Protein AF-A0A956IGV1-F1 (afdb_monomer_lite)

Secondary structure (DSSP, 8-state):
-HHHHHHHHHHHHHHHHHHHHHHGGGGGSTT-SHHHHHHHHHHHTTSGGGSTHHHHHHHHHHTT----TT--

Foldseek 3Di:
DLVVLLVVLVVQQVVLVVVCVVCPPVCPDPVHCSVVSNVVSVVVQPDPSNDPVSVVQVVCVVVVHDHDPVPD

pLDDT: mean 93.28, std 7.2, range [63.5, 98.81]

Sequence (72 aa):
LRLAATQATRAAVRAVDAMYTAGGGTSLYRRSPLQRHLRDVHTVTQH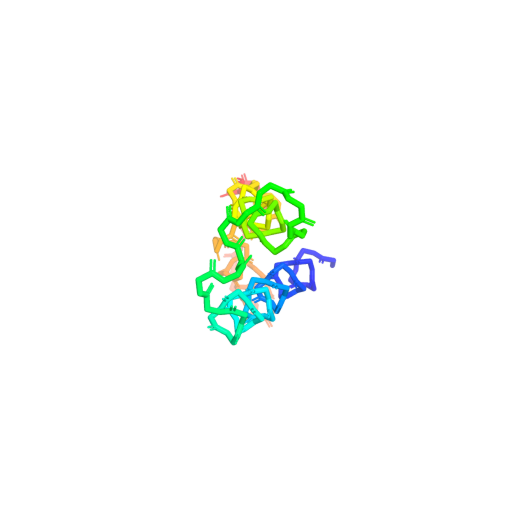VMVAPATMKLVGRVLLGVPTDVAEL

Radius of gyration: 15.82 Å; chains: 1; bounding box: 33×15×47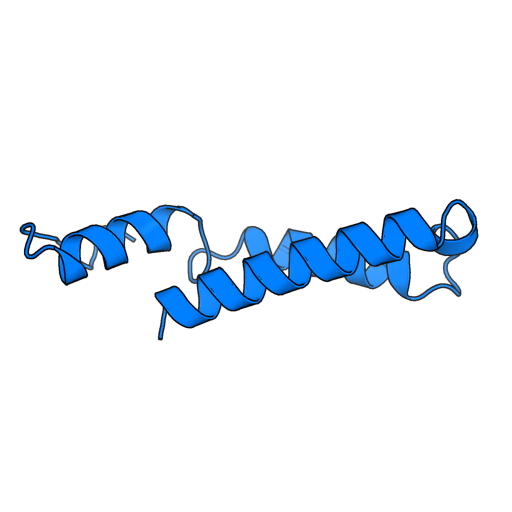 Å

Structure (mmCIF, N/CA/C/O backbone):
data_AF-A0A956IGV1-F1
#
_entry.id   AF-A0A956IGV1-F1
#
loop_
_atom_site.group_PDB
_atom_site.id
_atom_site.type_symbol
_atom_site.label_atom_id
_atom_site.label_alt_id
_atom_site.label_comp_id
_atom_site.label_asym_id
_atom_site.label_entity_id
_atom_site.label_seq_id
_atom_site.pdbx_PDB_ins_code
_atom_site.Cartn_x
_atom_site.Cartn_y
_atom_site.Cartn_z
_atom_site.occupancy
_atom_site.B_iso_or_equiv
_atom_site.auth_seq_id
_atom_site.auth_comp_id
_atom_site.auth_asym_id
_atom_site.auth_atom_id
_atom_site.pdbx_PDB_model_num
ATOM 1 N N . LEU A 1 1 ? -13.479 -7.223 9.047 1.00 80.44 1 LEU A N 1
ATOM 2 C CA . LEU A 1 1 ? -13.226 -6.799 7.645 1.00 80.44 1 LEU A CA 1
ATOM 3 C C . LEU A 1 1 ? -12.290 -5.591 7.536 1.00 80.44 1 LEU A C 1
ATOM 5 O O . LEU A 1 1 ? -11.296 -5.702 6.835 1.00 80.44 1 LEU A O 1
ATOM 9 N N . ARG A 1 2 ? -12.535 -4.481 8.251 1.00 88.19 2 ARG A N 1
ATOM 10 C CA . ARG A 1 2 ? -11.717 -3.251 8.163 1.00 88.19 2 ARG A CA 1
ATOM 11 C C . ARG A 1 2 ? -10.206 -3.449 8.381 1.00 88.19 2 ARG A C 1
ATOM 13 O O . ARG A 1 2 ? -9.424 -3.041 7.535 1.00 88.19 2 ARG A O 1
ATOM 20 N N . LEU A 1 3 ? -9.792 -4.158 9.437 1.00 90.81 3 LEU A N 1
ATOM 21 C CA . LEU A 1 3 ? -8.369 -4.456 9.681 1.00 90.81 3 LEU A CA 1
ATOM 22 C C . LEU A 1 3 ? -7.702 -5.199 8.518 1.00 90.81 3 LEU A C 1
ATOM 24 O O . LEU A 1 3 ? -6.608 -4.826 8.101 1.00 90.81 3 LEU A O 1
ATOM 28 N N . ALA A 1 4 ? -8.367 -6.232 7.995 1.00 93.19 4 ALA A N 1
ATOM 29 C CA . ALA A 1 4 ? -7.859 -7.014 6.874 1.00 93.19 4 ALA A CA 1
ATOM 30 C C . ALA A 1 4 ? -7.716 -6.148 5.615 1.00 93.19 4 ALA A C 1
ATOM 32 O O . ALA A 1 4 ? -6.681 -6.205 4.962 1.00 93.19 4 ALA A O 1
ATOM 33 N N . ALA A 1 5 ? -8.703 -5.294 5.322 1.00 93.69 5 ALA A N 1
ATOM 34 C CA . ALA A 1 5 ? -8.644 -4.359 4.200 1.00 93.69 5 ALA A CA 1
ATOM 35 C C . ALA A 1 5 ? -7.490 -3.351 4.349 1.00 93.69 5 ALA A C 1
ATOM 37 O O . ALA A 1 5 ? -6.685 -3.205 3.435 1.00 93.69 5 ALA A O 1
ATOM 38 N N . THR A 1 6 ? -7.339 -2.719 5.520 1.00 94.62 6 THR A N 1
ATOM 39 C CA . THR A 1 6 ? -6.215 -1.807 5.795 1.00 94.62 6 THR A CA 1
ATOM 40 C C . THR A 1 6 ? -4.865 -2.513 5.653 1.00 94.62 6 THR A C 1
ATOM 42 O O . THR A 1 6 ? -3.934 -1.955 5.071 1.00 94.62 6 THR A O 1
ATOM 45 N N . GLN A 1 7 ? -4.734 -3.747 6.152 1.00 95.19 7 GLN A N 1
ATOM 46 C CA . GLN A 1 7 ? -3.501 -4.523 5.997 1.00 95.19 7 GLN A CA 1
ATOM 47 C C . GLN A 1 7 ? -3.228 -4.905 4.542 1.00 95.19 7 GLN A C 1
ATOM 49 O O . GLN A 1 7 ? -2.091 -4.754 4.094 1.00 95.19 7 GLN A O 1
ATOM 54 N N . ALA A 1 8 ? -4.247 -5.328 3.793 1.00 95.94 8 ALA A N 1
ATOM 55 C CA . ALA A 1 8 ? -4.125 -5.654 2.376 1.00 95.94 8 ALA A CA 1
ATOM 56 C C . ALA A 1 8 ? -3.661 -4.439 1.560 1.00 95.94 8 ALA A C 1
ATOM 58 O O . ALA A 1 8 ? -2.692 -4.549 0.812 1.00 95.94 8 ALA A O 1
ATOM 59 N N . THR A 1 9 ? -4.256 -3.261 1.777 1.00 96.56 9 THR A N 1
ATOM 60 C CA . THR A 1 9 ? -3.820 -2.015 1.127 1.00 96.56 9 THR A CA 1
ATOM 61 C C . THR A 1 9 ? -2.361 -1.700 1.452 1.00 96.56 9 THR A C 1
ATOM 63 O O . THR A 1 9 ? -1.571 -1.429 0.554 1.00 96.56 9 THR A O 1
ATOM 66 N N . ARG A 1 10 ? -1.953 -1.799 2.725 1.00 96.19 10 ARG A N 1
ATOM 67 C CA . ARG A 1 10 ? -0.555 -1.552 3.126 1.00 96.19 10 ARG A CA 1
ATOM 68 C C . ARG A 1 10 ? 0.420 -2.556 2.512 1.00 96.19 10 ARG A C 1
ATOM 70 O O . ARG A 1 10 ? 1.545 -2.182 2.193 1.00 96.19 10 ARG A O 1
ATOM 77 N N . ALA A 1 11 ? 0.030 -3.823 2.394 1.00 97.88 11 ALA A N 1
ATOM 78 C CA . ALA A 1 11 ? 0.843 -4.846 1.745 1.00 97.88 11 ALA A CA 1
ATOM 79 C C . ALA A 1 11 ? 0.982 -4.573 0.240 1.00 97.88 11 ALA A C 1
ATOM 81 O O . ALA A 1 11 ? 2.090 -4.658 -0.286 1.00 97.88 11 ALA A O 1
ATOM 82 N N . ALA A 1 12 ? -0.107 -4.167 -0.418 1.00 98.25 12 ALA A N 1
ATOM 83 C CA . ALA A 1 12 ? -0.102 -3.784 -1.825 1.00 98.25 12 ALA A CA 1
ATOM 84 C C . ALA A 1 12 ? 0.812 -2.580 -2.090 1.00 98.25 12 ALA A C 1
ATOM 86 O O . ALA A 1 12 ? 1.617 -2.643 -3.012 1.00 98.25 12 ALA A O 1
ATOM 87 N N . VAL A 1 13 ? 0.757 -1.533 -1.254 1.00 98.38 13 VAL A N 1
ATOM 88 C CA . VAL A 1 13 ? 1.670 -0.376 -1.353 1.00 98.38 13 VAL A CA 1
ATOM 89 C C . VAL A 1 13 ? 3.125 -0.836 -1.299 1.00 98.38 13 VAL A C 1
ATOM 91 O O . VAL A 1 13 ? 3.877 -0.572 -2.229 1.00 98.38 13 VAL A O 1
ATOM 94 N N . ARG A 1 14 ? 3.507 -1.622 -0.280 1.00 98.62 14 ARG A N 1
ATOM 95 C CA . ARG A 1 14 ? 4.889 -2.122 -0.153 1.00 98.62 14 ARG A CA 1
ATOM 96 C C . ARG A 1 14 ? 5.337 -2.933 -1.369 1.00 98.62 14 ARG A C 1
ATOM 98 O O . ARG A 1 14 ? 6.474 -2.791 -1.808 1.00 98.62 14 ARG A O 1
ATOM 105 N N . ALA A 1 15 ? 4.461 -3.785 -1.900 1.00 98.75 15 ALA A N 1
ATOM 106 C CA . ALA A 1 15 ? 4.766 -4.581 -3.083 1.00 98.75 15 ALA A CA 1
ATOM 107 C C . ALA A 1 15 ? 4.962 -3.695 -4.322 1.00 98.75 15 ALA A C 1
ATOM 109 O O . ALA A 1 15 ? 5.940 -3.857 -5.047 1.00 98.75 15 ALA A O 1
ATOM 110 N N . VAL A 1 16 ? 4.066 -2.733 -4.549 1.00 98.75 16 VAL A N 1
ATOM 111 C CA . VAL A 1 16 ? 4.148 -1.816 -5.692 1.00 98.75 16 VAL A CA 1
ATOM 112 C C . VAL A 1 16 ? 5.379 -0.916 -5.597 1.00 98.75 16 VAL A C 1
ATOM 114 O O . VAL A 1 16 ? 6.068 -0.757 -6.601 1.00 98.75 16 VAL A O 1
ATOM 117 N N . ASP A 1 17 ? 5.712 -0.398 -4.414 1.00 98.75 17 ASP A N 1
ATOM 118 C CA . ASP A 1 17 ? 6.901 0.435 -4.193 1.00 98.75 17 ASP A CA 1
ATOM 119 C C . ASP A 1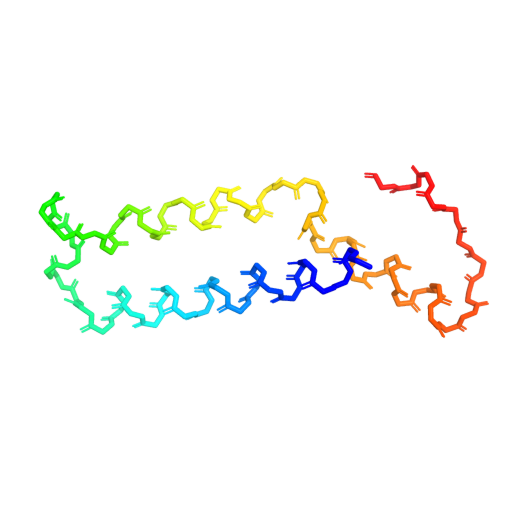 17 ? 8.193 -0.327 -4.486 1.00 98.75 17 ASP A C 1
ATOM 121 O O . ASP A 1 17 ? 9.087 0.182 -5.173 1.00 98.75 17 ASP A O 1
ATOM 125 N N . ALA A 1 18 ? 8.275 -1.575 -4.014 1.00 98.81 18 ALA A N 1
ATOM 126 C CA . ALA A 1 18 ? 9.407 -2.450 -4.285 1.00 98.81 18 ALA A CA 1
ATOM 127 C C . ALA A 1 18 ? 9.554 -2.712 -5.792 1.00 98.81 18 ALA A C 1
ATOM 129 O O . ALA A 1 18 ? 10.649 -2.582 -6.337 1.00 98.81 18 ALA A O 1
ATOM 130 N N . MET A 1 19 ? 8.450 -3.007 -6.486 1.00 98.69 19 MET A N 1
ATOM 131 C CA . MET A 1 19 ? 8.461 -3.256 -7.930 1.00 98.69 19 MET A CA 1
ATOM 132 C C . MET A 1 19 ? 8.782 -2.000 -8.745 1.00 98.69 19 MET A C 1
ATOM 134 O O . MET A 1 19 ? 9.537 -2.075 -9.713 1.00 98.69 19 MET A O 1
ATOM 138 N N . TYR A 1 20 ? 8.246 -0.841 -8.358 1.00 98.69 20 TYR A N 1
ATOM 139 C CA . TYR A 1 20 ? 8.534 0.432 -9.012 1.00 98.69 20 TYR A CA 1
ATOM 140 C C . TYR A 1 20 ? 10.021 0.787 -8.896 1.00 98.69 20 TYR A C 1
ATOM 142 O O . TYR A 1 20 ? 10.639 1.152 -9.899 1.00 98.69 20 TYR A O 1
ATOM 150 N N . THR A 1 21 ? 10.593 0.601 -7.699 1.00 98.50 21 THR A N 1
ATOM 151 C CA . THR A 1 21 ? 12.022 0.798 -7.418 1.00 98.50 21 THR A CA 1
ATOM 152 C C . THR A 1 21 ? 12.884 -0.175 -8.219 1.00 98.50 21 THR A C 1
ATOM 154 O O . THR A 1 21 ? 13.824 0.252 -8.886 1.00 98.50 21 THR A O 1
ATOM 157 N N . ALA A 1 22 ? 12.538 -1.466 -8.228 1.00 98.56 22 ALA A N 1
ATOM 158 C CA . ALA A 1 22 ? 13.265 -2.488 -8.979 1.00 98.56 22 ALA A CA 1
ATOM 159 C C . ALA A 1 22 ? 13.231 -2.250 -10.500 1.00 98.56 22 ALA A C 1
ATOM 161 O O . ALA A 1 22 ? 14.218 -2.504 -11.186 1.00 98.56 22 ALA A O 1
ATOM 162 N N . GLY A 1 23 ? 12.122 -1.728 -11.035 1.00 97.88 23 GLY A N 1
ATOM 163 C CA . GLY A 1 23 ? 12.009 -1.362 -12.451 1.00 97.88 23 GLY A CA 1
ATOM 164 C C . GLY A 1 23 ? 12.831 -0.125 -12.849 1.00 97.88 23 GLY A C 1
ATOM 165 O O . GLY A 1 23 ? 13.057 0.110 -14.044 1.00 97.88 23 GLY A O 1
ATOM 166 N N . GLY A 1 24 ? 13.296 0.664 -11.874 1.00 97.81 24 GLY A N 1
ATOM 167 C CA . GLY A 1 24 ? 14.132 1.843 -12.089 1.00 97.81 24 GLY A CA 1
ATOM 168 C C . GLY A 1 24 ? 13.530 2.828 -13.095 1.00 97.81 24 GLY A C 1
ATOM 169 O O . GLY A 1 24 ? 12.317 3.031 -13.160 1.00 97.81 24 GLY A O 1
ATOM 170 N N . GLY A 1 25 ? 14.376 3.424 -13.939 1.00 98.12 25 GLY A N 1
ATOM 171 C CA . GLY A 1 25 ? 13.938 4.408 -14.937 1.00 98.12 25 GLY A CA 1
ATOM 172 C C . GLY A 1 25 ? 12.918 3.873 -15.951 1.00 98.12 25 GLY A C 1
ATOM 173 O O . GLY A 1 25 ? 12.140 4.648 -16.505 1.00 98.12 25 GLY A O 1
ATOM 174 N N . THR A 1 26 ? 12.853 2.553 -16.173 1.00 98.25 26 THR A N 1
ATOM 175 C CA . THR A 1 26 ? 11.877 1.973 -17.112 1.00 98.25 26 THR A CA 1
ATOM 176 C C . THR A 1 26 ? 10.436 2.086 -16.609 1.00 98.25 26 THR A C 1
ATOM 178 O O . THR A 1 26 ? 9.506 2.160 -17.417 1.00 98.25 26 THR A O 1
ATOM 181 N N . SER A 1 27 ? 10.248 2.188 -15.290 1.00 98.38 27 SER A N 1
ATOM 182 C CA . SER A 1 27 ? 8.949 2.380 -14.642 1.00 98.38 27 SER A CA 1
ATOM 183 C C . SER A 1 27 ? 8.272 3.698 -15.031 1.00 98.38 27 SER A C 1
ATOM 185 O O . SER A 1 27 ? 7.048 3.781 -14.963 1.00 98.38 27 SER A O 1
ATOM 187 N N . LEU A 1 28 ? 9.042 4.702 -15.476 1.00 97.56 28 LEU A N 1
ATOM 188 C CA . LEU A 1 28 ? 8.551 6.043 -15.819 1.00 97.56 28 LEU A CA 1
ATOM 189 C C . LEU A 1 28 ? 7.762 6.087 -17.130 1.00 97.56 28 LEU A C 1
ATOM 191 O O . LEU A 1 28 ? 6.900 6.947 -17.316 1.00 97.56 28 LEU A O 1
ATOM 195 N N . TYR A 1 29 ? 8.058 5.187 -18.069 1.00 98.06 29 TYR A N 1
ATOM 196 C CA . TYR A 1 29 ? 7.418 5.228 -19.378 1.00 98.06 29 TYR A CA 1
ATOM 197 C C . TYR A 1 29 ? 5.935 4.877 -19.274 1.00 98.06 29 TYR A C 1
ATOM 199 O O . TYR A 1 29 ? 5.557 3.925 -18.600 1.00 98.06 29 TYR A O 1
ATOM 207 N N . ARG A 1 30 ? 5.092 5.561 -20.056 1.00 97.31 30 ARG A N 1
ATOM 208 C CA . ARG A 1 30 ? 3.642 5.293 -20.121 1.00 97.31 30 ARG A CA 1
ATOM 209 C C . ARG A 1 30 ? 3.310 3.831 -20.449 1.00 97.31 30 ARG A C 1
ATOM 211 O O . ARG A 1 30 ? 2.305 3.319 -19.967 1.00 97.31 30 ARG A O 1
ATOM 218 N N . ARG A 1 31 ? 4.160 3.169 -21.246 1.00 97.50 31 ARG A N 1
ATOM 219 C CA . ARG A 1 31 ? 4.043 1.738 -21.581 1.00 97.50 31 ARG A CA 1
ATOM 220 C C . ARG A 1 31 ? 4.287 0.810 -20.387 1.00 97.50 31 ARG A C 1
ATOM 222 O O . ARG A 1 31 ? 3.815 -0.318 -20.405 1.00 97.50 31 ARG A O 1
ATOM 229 N N . SER A 1 32 ? 5.020 1.266 -19.370 1.00 98.31 32 SER A N 1
ATOM 230 C CA . SER A 1 32 ? 5.189 0.515 -18.132 1.00 98.31 32 SER A CA 1
ATOM 231 C C . SER A 1 32 ? 3.931 0.665 -17.271 1.00 98.31 32 SER A C 1
ATOM 233 O O . SER A 1 32 ? 3.482 1.789 -17.014 1.00 98.31 32 SER A O 1
ATOM 235 N N . PRO A 1 33 ? 3.341 -0.441 -16.788 1.00 98.00 33 PRO A N 1
ATOM 236 C CA . PRO A 1 33 ? 2.193 -0.374 -15.893 1.00 98.00 33 PRO A CA 1
ATOM 237 C C . PRO A 1 33 ? 2.576 0.117 -14.486 1.00 98.00 33 PRO A C 1
ATOM 239 O O . PRO A 1 33 ? 1.702 0.577 -13.752 1.00 98.00 33 PRO A O 1
ATOM 242 N N . LEU A 1 34 ? 3.864 0.074 -14.116 1.00 98.50 34 LEU A N 1
ATOM 243 C CA . LEU A 1 34 ? 4.340 0.357 -12.758 1.00 98.50 34 LEU A CA 1
ATOM 244 C C . LEU A 1 34 ? 4.011 1.780 -12.291 1.00 98.50 34 LEU A C 1
ATOM 246 O O . LEU A 1 34 ? 3.510 1.940 -11.184 1.00 98.50 34 LEU A O 1
ATOM 250 N N . GLN A 1 35 ? 4.190 2.806 -13.131 1.00 98.25 35 GLN A N 1
ATOM 251 C CA . GLN A 1 35 ? 3.810 4.179 -12.758 1.00 98.25 35 GLN A CA 1
ATOM 252 C C . GLN A 1 35 ? 2.305 4.354 -12.526 1.00 98.25 35 GLN A C 1
ATOM 254 O O . GLN A 1 35 ? 1.901 5.207 -11.738 1.00 98.25 35 GLN A O 1
ATOM 259 N N . ARG A 1 36 ? 1.459 3.563 -13.202 1.00 98.50 36 ARG A N 1
ATOM 260 C CA . ARG A 1 36 ? 0.008 3.619 -12.996 1.00 98.50 36 ARG A CA 1
ATOM 261 C C . ARG A 1 36 ? -0.341 2.966 -11.668 1.00 98.50 36 ARG A C 1
ATOM 263 O O . ARG A 1 36 ? -0.976 3.602 -10.840 1.00 98.50 36 ARG A O 1
ATOM 270 N N . HIS A 1 37 ? 0.167 1.759 -11.430 1.00 98.56 37 HIS A N 1
ATOM 271 C CA . HIS A 1 37 ? -0.049 1.054 -10.170 1.00 98.56 37 HIS A CA 1
ATOM 272 C C . HIS A 1 37 ? 0.463 1.837 -8.959 1.00 98.56 37 HIS A C 1
ATOM 274 O O . HIS A 1 37 ? -0.229 1.870 -7.946 1.00 98.56 37 HIS A O 1
ATOM 280 N N . LEU A 1 38 ? 1.614 2.512 -9.073 1.00 98.62 38 LEU A N 1
ATOM 281 C CA . LEU A 1 38 ? 2.149 3.366 -8.011 1.00 98.62 38 LEU A CA 1
ATOM 282 C C . LEU A 1 38 ? 1.179 4.495 -7.649 1.00 98.62 38 LEU A C 1
ATOM 284 O O . LEU A 1 38 ? 0.882 4.694 -6.474 1.00 98.62 38 LEU A O 1
ATOM 288 N N . ARG A 1 39 ? 0.666 5.223 -8.647 1.00 98.31 39 ARG A N 1
ATOM 289 C CA . ARG A 1 39 ? -0.282 6.321 -8.414 1.00 98.31 39 ARG A CA 1
ATOM 290 C C . ARG A 1 39 ? -1.594 5.798 -7.835 1.00 98.31 39 ARG A C 1
ATOM 292 O O . ARG A 1 39 ? -2.037 6.290 -6.803 1.00 98.31 39 ARG A O 1
ATOM 299 N N . ASP A 1 40 ? -2.155 4.761 -8.449 1.00 98.44 40 ASP A N 1
ATOM 300 C CA . ASP A 1 40 ? -3.458 4.213 -8.074 1.00 98.44 40 ASP A CA 1
ATOM 301 C C . ASP A 1 40 ? -3.443 3.650 -6.645 1.00 98.44 40 ASP A C 1
ATOM 303 O O . ASP A 1 40 ? -4.332 3.953 -5.848 1.00 98.44 40 ASP A O 1
ATOM 307 N N . VAL A 1 41 ? -2.417 2.867 -6.279 1.00 98.06 41 VAL A N 1
ATOM 308 C CA . VAL A 1 41 ? -2.341 2.270 -4.938 1.00 98.06 41 VAL A CA 1
ATOM 309 C C . VAL A 1 41 ? -2.209 3.343 -3.858 1.00 98.06 41 VAL A C 1
ATOM 311 O O . VAL A 1 41 ? -2.850 3.236 -2.814 1.00 98.06 41 VAL A O 1
ATOM 314 N N . HIS A 1 42 ? -1.464 4.421 -4.124 1.00 97.81 42 HIS A N 1
ATOM 315 C CA . HIS A 1 42 ? -1.361 5.548 -3.200 1.00 97.81 42 HIS A CA 1
ATOM 316 C C . HIS A 1 42 ? -2.670 6.330 -3.102 1.00 97.81 42 HIS A C 1
ATOM 318 O O . HIS A 1 42 ? -3.035 6.7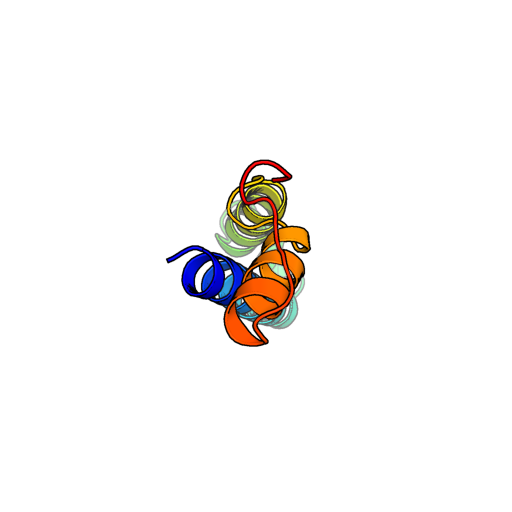43 -2.005 1.00 97.81 42 HIS A O 1
ATOM 324 N N . THR A 1 43 ? -3.438 6.468 -4.183 1.00 97.69 43 THR A N 1
ATOM 325 C CA . THR A 1 43 ? -4.789 7.040 -4.108 1.00 97.69 43 THR A CA 1
ATOM 326 C C . THR A 1 43 ? -5.700 6.209 -3.202 1.00 97.69 43 THR A C 1
ATOM 328 O O . THR A 1 43 ? -6.385 6.772 -2.351 1.00 97.69 43 THR A O 1
ATOM 331 N N . VAL A 1 44 ? -5.657 4.874 -3.296 1.00 95.88 44 VAL A N 1
ATOM 332 C CA . VAL A 1 44 ? -6.455 3.990 -2.424 1.00 95.88 44 VAL A CA 1
ATOM 333 C C . VAL A 1 44 ? -6.124 4.195 -0.943 1.00 95.88 44 VAL A C 1
ATOM 335 O O . VAL A 1 44 ? -7.026 4.127 -0.109 1.00 95.88 44 VAL A O 1
ATOM 338 N N . THR A 1 45 ? -4.870 4.510 -0.589 1.00 95.12 45 THR A N 1
ATOM 339 C CA . THR A 1 45 ? -4.502 4.772 0.819 1.00 95.12 45 THR A CA 1
ATOM 340 C C . THR A 1 45 ? -5.233 5.961 1.444 1.00 95.12 45 THR A C 1
ATOM 342 O O . THR A 1 45 ? -5.321 6.032 2.667 1.00 95.12 45 THR A O 1
ATOM 345 N N . GLN A 1 46 ? -5.779 6.866 0.627 1.00 94.81 46 GLN A N 1
ATOM 346 C CA . GLN A 1 46 ? -6.506 8.051 1.087 1.00 94.81 46 GLN A CA 1
ATOM 347 C C . GLN A 1 46 ? -7.983 7.762 1.392 1.00 94.81 46 GLN A C 1
ATOM 349 O O . GLN A 1 46 ? -8.690 8.615 1.922 1.00 94.81 46 GLN A O 1
ATOM 354 N N . HIS A 1 47 ? -8.474 6.563 1.072 1.00 94.00 47 HIS A N 1
ATOM 355 C CA . HIS A 1 47 ? -9.862 6.202 1.315 1.00 94.00 47 HIS A CA 1
ATOM 356 C C . HIS A 1 47 ? -10.107 5.921 2.809 1.00 94.00 47 HIS A C 1
ATOM 358 O O . HIS A 1 47 ? -9.443 5.072 3.406 1.00 94.00 47 HIS A O 1
ATOM 364 N N . VAL A 1 48 ? -11.128 6.558 3.401 1.00 91.06 48 VAL A N 1
ATOM 365 C CA . VAL A 1 48 ? -11.456 6.478 4.844 1.00 91.06 48 VAL A CA 1
ATOM 366 C C . VAL A 1 48 ? -11.524 5.040 5.381 1.00 91.06 48 VAL A C 1
ATOM 368 O O . VAL A 1 48 ? -10.932 4.722 6.408 1.00 91.06 48 VAL A O 1
ATOM 371 N N . MET A 1 49 ? -12.134 4.123 4.622 1.00 89.12 49 MET A N 1
ATOM 372 C CA . MET A 1 49 ? -12.260 2.698 4.984 1.00 89.12 49 MET A CA 1
ATOM 373 C C . MET A 1 49 ? -10.938 1.934 5.171 1.00 89.12 49 MET A C 1
ATOM 375 O O . MET A 1 49 ? -10.955 0.848 5.752 1.00 89.12 49 MET A O 1
ATOM 379 N N . VAL A 1 50 ? -9.814 2.456 4.671 1.00 92.62 50 VAL A N 1
ATOM 380 C CA . VAL A 1 50 ? -8.475 1.860 4.827 1.00 92.62 50 VAL A CA 1
ATOM 381 C C . VAL A 1 50 ? -7.465 2.840 5.425 1.00 92.62 50 VAL A C 1
ATOM 383 O O . VAL A 1 50 ? -6.267 2.554 5.442 1.00 92.62 50 VAL A O 1
ATOM 386 N N . ALA A 1 51 ? -7.938 3.964 5.968 1.00 89.00 51 ALA A N 1
ATOM 387 C CA . ALA A 1 51 ? -7.091 4.970 6.587 1.00 89.00 51 ALA A CA 1
ATOM 388 C C . ALA A 1 51 ? -6.360 4.408 7.824 1.00 89.00 51 ALA A C 1
ATOM 390 O O . ALA A 1 51 ? -6.898 3.528 8.508 1.00 89.00 51 ALA A O 1
ATOM 391 N N . PRO A 1 52 ? -5.174 4.937 8.184 1.00 84.75 52 PRO A N 1
ATOM 392 C CA . PRO A 1 52 ? -4.414 4.488 9.356 1.00 84.75 52 PRO A CA 1
ATOM 393 C C . PRO A 1 52 ? -5.215 4.480 10.668 1.00 84.75 52 PRO A C 1
ATOM 395 O O . PRO A 1 52 ? -5.018 3.592 11.500 1.00 84.75 52 PRO A O 1
ATOM 398 N N . ALA A 1 53 ? -6.164 5.412 10.830 1.00 88.25 53 ALA A N 1
ATOM 399 C CA . ALA A 1 53 ? -7.070 5.483 11.981 1.00 88.25 53 ALA A CA 1
ATOM 400 C C . ALA A 1 53 ? -7.851 4.174 12.213 1.00 88.25 53 ALA A C 1
ATOM 402 O O . ALA A 1 53 ? -8.107 3.789 13.355 1.00 88.25 53 ALA A O 1
ATOM 403 N N . THR A 1 54 ? -8.127 3.427 11.143 1.00 88.88 54 THR A N 1
ATOM 404 C CA . THR A 1 54 ? -8.803 2.128 11.193 1.00 88.88 54 THR A CA 1
ATOM 405 C C . THR A 1 54 ? -8.045 1.104 12.043 1.00 88.88 54 THR A C 1
ATOM 407 O O . THR A 1 54 ? -8.668 0.330 12.767 1.00 88.88 54 THR A O 1
ATOM 410 N N . MET A 1 55 ? -6.705 1.100 12.018 1.00 89.12 55 MET A N 1
ATOM 411 C CA . MET A 1 55 ? -5.905 0.187 12.850 1.00 89.12 55 MET A CA 1
ATOM 412 C C . MET A 1 55 ? -6.007 0.526 14.337 1.00 89.12 55 MET A C 1
ATOM 414 O O . MET A 1 55 ? -6.112 -0.387 15.153 1.00 89.12 55 MET A O 1
ATOM 418 N N . LYS A 1 56 ? -6.041 1.818 14.693 1.00 89.38 56 LYS A N 1
ATOM 419 C CA . LYS A 1 56 ? -6.248 2.258 16.080 1.00 89.38 56 LYS A CA 1
ATOM 420 C C . LYS A 1 56 ? -7.626 1.833 16.582 1.00 89.38 56 LYS A C 1
ATOM 422 O O . LYS A 1 56 ? -7.723 1.255 17.661 1.00 89.38 56 LYS A O 1
ATOM 427 N N . LEU A 1 57 ? -8.673 2.086 15.793 1.00 89.25 57 LEU A N 1
ATOM 428 C CA . LEU A 1 57 ? -10.041 1.735 16.167 1.00 89.25 57 LEU A CA 1
ATOM 429 C C . LEU A 1 57 ? -10.209 0.222 16.342 1.00 89.25 57 LEU A C 1
ATOM 431 O O . LEU A 1 57 ? -10.712 -0.221 17.371 1.00 89.25 57 LEU A O 1
ATOM 435 N N . VAL A 1 58 ? -9.724 -0.585 15.390 1.00 89.94 58 VAL A N 1
ATOM 436 C CA . VAL A 1 58 ? -9.785 -2.048 15.532 1.00 89.94 58 VAL A CA 1
ATOM 437 C C . VAL A 1 58 ? -8.945 -2.529 16.719 1.00 89.94 58 VAL A C 1
ATOM 439 O O . VAL A 1 58 ? -9.385 -3.418 17.438 1.00 89.94 58 VAL A O 1
ATOM 442 N N . GLY A 1 59 ? -7.783 -1.925 16.976 1.00 90.81 59 GLY A N 1
ATOM 443 C CA . GLY A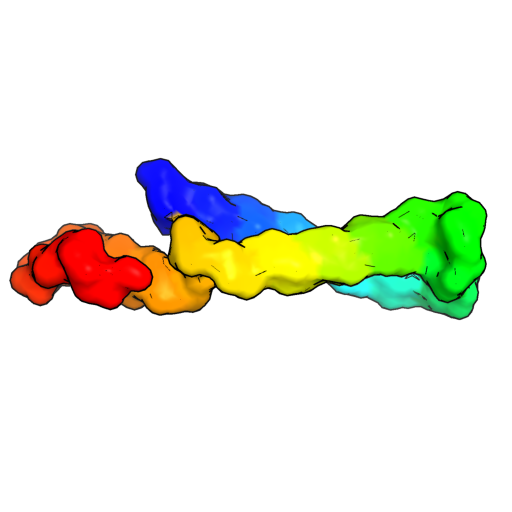 1 59 ? -6.967 -2.240 18.150 1.00 90.81 59 GLY A CA 1
ATOM 444 C C . GLY A 1 59 ? -7.708 -2.005 19.468 1.00 90.81 59 GLY A C 1
ATOM 445 O O . GLY A 1 59 ? -7.704 -2.884 20.323 1.00 90.81 59 GLY A O 1
ATOM 446 N N . ARG A 1 60 ? -8.405 -0.869 19.616 1.00 92.25 60 ARG A N 1
ATOM 447 C CA . ARG A 1 60 ? -9.228 -0.593 20.807 1.00 92.25 60 ARG A CA 1
ATOM 448 C C . ARG A 1 60 ? -10.316 -1.650 21.001 1.00 92.25 60 ARG A C 1
ATOM 450 O O . ARG A 1 60 ? -10.456 -2.158 22.108 1.00 92.25 60 ARG A O 1
ATOM 457 N N . VAL A 1 61 ? -11.016 -2.025 19.926 1.00 90.94 61 VAL A N 1
ATOM 458 C CA . VAL A 1 61 ? -12.036 -3.087 19.959 1.00 90.94 61 VAL A CA 1
ATOM 459 C C . VAL A 1 61 ? -11.429 -4.427 20.390 1.00 90.94 61 VAL A C 1
ATOM 461 O O . VAL A 1 61 ? -11.974 -5.084 21.270 1.00 90.94 61 VAL A O 1
ATOM 464 N N . LEU A 1 62 ? -10.288 -4.825 19.817 1.00 91.62 62 LEU A N 1
ATOM 465 C CA . LEU A 1 62 ? -9.621 -6.093 20.147 1.00 91.62 62 LEU A CA 1
ATOM 466 C C . LEU A 1 62 ? -9.071 -6.137 21.580 1.00 91.62 62 LEU A C 1
ATOM 468 O O . LEU A 1 62 ? -8.992 -7.212 22.164 1.00 91.62 62 LEU A O 1
ATOM 472 N N . LEU A 1 63 ? -8.693 -4.987 22.141 1.00 95.06 63 LEU A N 1
ATOM 473 C CA . LEU A 1 63 ? -8.166 -4.859 23.503 1.00 95.06 63 LEU A CA 1
ATOM 474 C C . LEU A 1 63 ? -9.254 -4.569 24.553 1.00 95.06 63 LEU A C 1
ATOM 476 O O . LEU A 1 63 ? -8.926 -4.343 25.714 1.00 95.06 63 LEU A O 1
ATOM 480 N N . GLY A 1 64 ? -10.536 -4.545 24.168 1.00 93.44 64 GLY A N 1
ATOM 481 C CA . GLY A 1 64 ? -11.650 -4.294 25.090 1.00 93.44 64 GLY A CA 1
ATOM 482 C C . GLY A 1 64 ? -11.737 -2.854 25.610 1.00 93.44 64 GLY A C 1
ATOM 483 O O . GLY A 1 64 ? -12.392 -2.598 26.617 1.00 93.44 64 GLY A O 1
ATOM 484 N N . VAL A 1 65 ? -11.087 -1.898 24.942 1.00 94.69 65 VAL A N 1
ATOM 485 C CA . VAL A 1 65 ? -11.173 -0.478 25.299 1.00 94.69 65 VAL A CA 1
ATOM 486 C C . VAL A 1 65 ? -12.540 0.055 24.847 1.00 94.69 65 VAL A C 1
ATOM 488 O O . VAL A 1 65 ? -12.907 -0.170 23.687 1.00 94.69 65 VAL A O 1
ATOM 491 N N . PRO A 1 66 ? -13.287 0.800 25.689 1.00 89.94 66 PRO A N 1
ATOM 492 C CA . PRO A 1 66 ? -14.534 1.442 25.274 1.00 89.94 66 PRO A CA 1
ATOM 493 C C . PRO A 1 66 ? -14.305 2.245 23.997 1.00 89.94 66 PRO A C 1
ATOM 495 O O . PRO A 1 66 ? -13.368 3.041 23.945 1.00 89.94 66 PRO A O 1
ATOM 498 N N . THR A 1 67 ? -15.088 1.994 22.950 1.00 86.06 67 THR A N 1
ATOM 499 C CA . THR A 1 67 ? -14.855 2.554 21.612 1.00 86.06 67 THR A CA 1
ATOM 500 C C . THR A 1 67 ? -16.179 2.934 20.981 1.00 86.06 67 THR A C 1
ATOM 502 O O . THR A 1 67 ? -17.064 2.087 20.877 1.00 86.06 67 THR A O 1
ATOM 505 N N . ASP A 1 68 ? -16.290 4.178 20.523 1.00 83.19 68 ASP A N 1
ATOM 506 C CA . ASP A 1 68 ? -17.368 4.577 19.631 1.00 83.19 68 ASP A CA 1
ATOM 507 C C . ASP A 1 68 ? -16.950 4.267 18.187 1.00 83.19 68 ASP A C 1
ATOM 509 O O . ASP A 1 68 ? -15.941 4.754 17.677 1.00 83.19 68 ASP A O 1
ATOM 513 N N . VAL A 1 69 ? -17.707 3.387 17.536 1.00 72.19 69 VAL A N 1
ATOM 514 C CA . VAL A 1 69 ? -17.443 2.953 16.159 1.00 72.19 69 VAL A CA 1
ATOM 515 C C . VAL A 1 69 ? -17.890 3.976 15.110 1.00 72.19 69 VAL A C 1
ATOM 517 O O . VAL A 1 69 ? -17.612 3.762 13.928 1.00 72.19 69 VAL A O 1
ATOM 520 N N . ALA A 1 70 ? -18.547 5.061 15.533 1.00 75.31 70 ALA A N 1
ATOM 521 C CA . ALA A 1 70 ? -18.899 6.212 14.709 1.00 75.31 70 ALA A CA 1
ATOM 522 C C . ALA A 1 70 ? -17.767 7.255 14.595 1.00 75.31 70 ALA A C 1
ATOM 524 O O . ALA A 1 70 ? -17.864 8.150 13.765 1.00 75.31 70 ALA A O 1
ATOM 525 N N . GLU A 1 71 ? -16.675 7.133 15.364 1.00 68.62 71 GLU A N 1
ATOM 526 C CA . GLU A 1 71 ? -15.496 8.029 15.307 1.00 68.62 71 G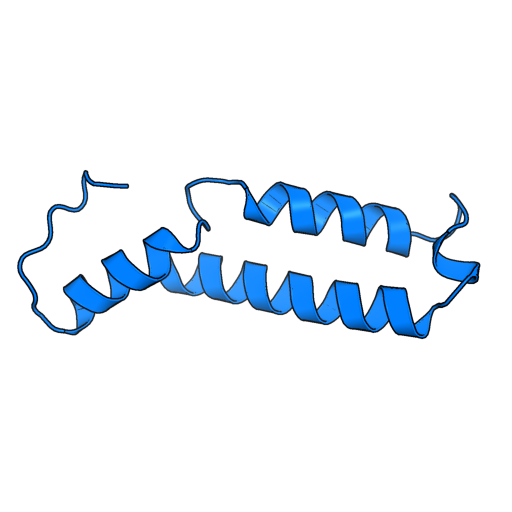LU A CA 1
ATOM 527 C C . GLU A 1 71 ? -14.618 7.860 14.036 1.00 68.62 71 GLU A C 1
ATOM 529 O O . GLU A 1 71 ? -13.490 8.359 13.991 1.00 68.62 71 GLU A O 1
ATOM 534 N N . LEU A 1 72 ? -15.091 7.134 13.017 1.00 63.50 72 LEU A N 1
ATOM 535 C CA . LEU A 1 72 ? -14.388 6.858 11.751 1.00 63.50 72 LEU A CA 1
ATOM 536 C C . LEU A 1 72 ? -14.951 7.697 10.604 1.00 63.50 72 LEU A C 1
ATOM 538 O O . LEU A 1 72 ? -14.118 8.251 9.853 1.00 63.50 72 LEU A O 1
#